Protein AF-K2D2Z3-F1 (afdb_monomer_lite)

Structure (mmCIF, N/CA/C/O backbone):
data_AF-K2D2Z3-F1
#
_entry.id   AF-K2D2Z3-F1
#
loop_
_atom_site.group_PDB
_atom_site.id
_atom_site.type_symbol
_atom_site.label_atom_id
_atom_site.label_alt_id
_atom_site.label_comp_id
_atom_site.label_asym_id
_atom_site.label_entity_id
_atom_site.label_seq_id
_atom_site.pdbx_PDB_ins_code
_atom_site.Cartn_x
_atom_site.Cartn_y
_atom_site.Cartn_z
_atom_site.occupancy
_atom_site.B_iso_or_equiv
_atom_site.auth_seq_id
_atom_site.auth_comp_id
_atom_site.auth_asym_id
_atom_site.auth_atom_id
_atom_site.pdbx_PDB_model_num
ATOM 1 N N . MET A 1 1 ? -0.418 -19.246 -12.720 1.00 47.31 1 MET A N 1
ATOM 2 C CA . MET A 1 1 ? -0.069 -18.396 -11.563 1.00 47.31 1 MET A CA 1
ATOM 3 C C . MET A 1 1 ? 0.699 -19.235 -10.563 1.00 47.31 1 MET A C 1
ATOM 5 O O . MET A 1 1 ? 0.199 -20.275 -10.153 1.00 47.31 1 MET A O 1
ATOM 9 N N . ASP A 1 2 ? 1.921 -18.830 -10.239 1.00 41.47 2 ASP A N 1
ATOM 10 C CA . ASP A 1 2 ? 2.795 -19.546 -9.307 1.00 41.47 2 ASP A CA 1
ATOM 11 C C . ASP A 1 2 ? 2.739 -18.866 -7.929 1.00 41.47 2 ASP A C 1
ATOM 13 O O . ASP A 1 2 ? 2.910 -17.655 -7.853 1.00 41.47 2 ASP A O 1
ATOM 17 N N . LYS A 1 3 ? 2.464 -19.631 -6.860 1.00 50.06 3 LYS A N 1
AT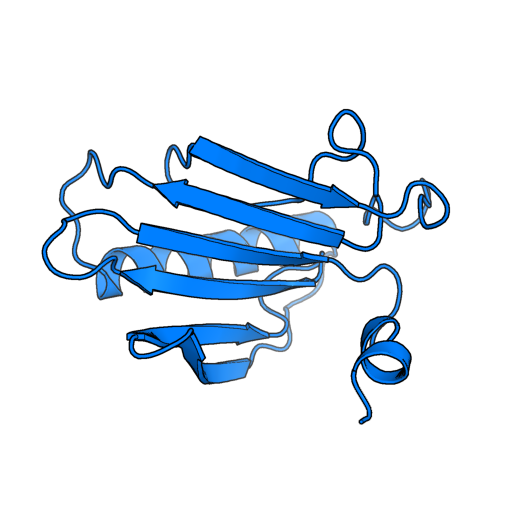OM 18 C CA . LYS A 1 3 ? 2.393 -19.136 -5.466 1.00 50.06 3 LYS A CA 1
ATOM 19 C C . LYS A 1 3 ? 3.747 -19.147 -4.739 1.00 50.06 3 LYS A C 1
ATOM 21 O O . LYS A 1 3 ? 3.855 -18.613 -3.640 1.00 50.06 3 LYS A O 1
ATOM 26 N N . THR A 1 4 ? 4.748 -19.825 -5.298 1.00 47.12 4 THR A N 1
ATOM 27 C CA . THR A 1 4 ? 6.098 -19.984 -4.717 1.00 47.12 4 THR A CA 1
ATOM 28 C C . THR A 1 4 ? 7.093 -19.005 -5.303 1.00 47.12 4 THR A C 1
ATOM 30 O O . THR A 1 4 ? 8.119 -18.703 -4.698 1.00 47.12 4 THR A O 1
ATOM 33 N N . CYS A 1 5 ? 6.781 -18.497 -6.485 1.00 48.56 5 CYS A N 1
ATOM 34 C CA . CYS A 1 5 ? 7.503 -17.391 -7.035 1.00 48.56 5 CYS A CA 1
ATOM 35 C C . CYS A 1 5 ? 6.843 -16.092 -6.686 1.00 48.56 5 CYS A C 1
ATOM 37 O O . CYS A 1 5 ? 5.621 -15.969 -6.706 1.00 48.56 5 CYS A O 1
ATOM 39 N N . CYS A 1 6 ? 7.736 -15.121 -6.588 1.00 58.31 6 CYS A N 1
ATOM 40 C CA . CYS A 1 6 ? 7.436 -13.746 -6.855 1.00 58.31 6 CYS A CA 1
ATOM 41 C C . CYS A 1 6 ? 6.978 -13.078 -5.544 1.00 58.31 6 CYS A C 1
ATOM 43 O O . CYS A 1 6 ? 5.887 -13.305 -5.029 1.00 58.31 6 CYS A O 1
ATOM 45 N N . ASN A 1 7 ? 7.870 -12.283 -4.946 1.00 61.62 7 ASN A N 1
ATOM 46 C CA . ASN A 1 7 ? 7.546 -11.425 -3.808 1.00 61.62 7 ASN A CA 1
ATOM 47 C C . ASN A 1 7 ? 7.049 -10.092 -4.363 1.00 61.62 7 ASN A C 1
ATOM 49 O O . ASN A 1 7 ? 7.846 -9.352 -4.932 1.00 61.62 7 ASN A O 1
ATOM 53 N N . THR A 1 8 ? 5.752 -9.793 -4.260 1.00 61.97 8 THR A N 1
ATOM 54 C CA . THR A 1 8 ? 5.281 -8.453 -4.627 1.00 61.97 8 THR A CA 1
ATOM 55 C C . THR A 1 8 ? 5.688 -7.509 -3.516 1.00 61.97 8 THR A C 1
ATOM 57 O O . THR A 1 8 ? 5.760 -7.902 -2.344 1.00 61.97 8 THR A O 1
ATOM 60 N N . ASN A 1 9 ? 5.930 -6.259 -3.877 1.00 70.31 9 ASN A N 1
ATOM 61 C CA . ASN A 1 9 ? 6.033 -5.216 -2.877 1.00 70.31 9 ASN A CA 1
ATOM 62 C C . ASN A 1 9 ? 4.651 -5.025 -2.231 1.00 70.31 9 ASN A C 1
ATOM 64 O O . ASN A 1 9 ? 3.608 -5.152 -2.884 1.00 70.31 9 ASN A O 1
ATOM 68 N N . GLY A 1 10 ? 4.661 -4.834 -0.918 1.00 69.31 10 GLY A N 1
ATOM 69 C CA . GLY A 1 10 ? 3.479 -4.624 -0.091 1.00 69.31 10 GLY A CA 1
ATOM 70 C C . GLY A 1 10 ? 3.523 -3.246 0.571 1.00 69.31 10 GLY A C 1
ATOM 71 O O . GLY A 1 10 ? 4.249 -2.371 0.095 1.00 69.31 10 GLY A O 1
ATOM 72 N N . PRO A 1 11 ? 2.771 -3.033 1.661 1.00 72.38 11 PRO A N 1
ATOM 73 C CA . PRO A 1 11 ? 2.899 -1.806 2.443 1.00 72.38 11 PRO A CA 1
ATOM 74 C C . PRO A 1 11 ? 4.335 -1.626 2.953 1.00 72.38 11 PRO A C 1
ATOM 76 O O . PRO A 1 11 ? 4.998 -2.599 3.312 1.00 72.38 11 PRO A O 1
ATOM 79 N N . VAL A 1 12 ? 4.804 -0.376 2.969 1.00 74.00 12 VAL A N 1
ATOM 80 C CA . VAL A 1 12 ? 6.183 -0.026 3.368 1.00 74.00 12 VAL A CA 1
ATOM 81 C C . VAL A 1 12 ? 6.281 0.192 4.878 1.00 74.00 12 VAL A C 1
ATOM 83 O O . VAL A 1 12 ? 7.315 -0.073 5.483 1.00 74.00 12 VAL A O 1
ATOM 86 N N . TYR A 1 13 ? 5.193 0.655 5.494 1.00 75.62 13 TYR A N 1
ATOM 87 C CA . TYR A 1 13 ? 5.091 0.839 6.937 1.00 75.62 13 TYR A CA 1
ATOM 88 C C . TYR A 1 13 ? 4.306 -0.303 7.601 1.00 75.62 13 TYR A C 1
ATOM 90 O O . TYR A 1 13 ? 3.344 -0.816 7.027 1.00 75.62 13 TYR A O 1
ATOM 98 N N . GLY A 1 14 ? 4.681 -0.645 8.835 1.00 68.38 14 GLY A N 1
ATOM 99 C CA . GLY A 1 14 ? 4.027 -1.681 9.640 1.00 68.38 14 GLY A CA 1
ATOM 100 C C . GLY A 1 14 ? 4.596 -3.088 9.432 1.00 68.38 14 GLY A C 1
ATOM 101 O O . GLY A 1 14 ? 5.503 -3.294 8.631 1.00 68.38 14 GLY A O 1
ATOM 102 N N . ASP A 1 15 ? 4.053 -4.053 10.179 1.00 78.75 15 ASP A N 1
ATOM 103 C CA . ASP A 1 15 ? 4.410 -5.479 10.102 1.00 78.75 15 ASP A CA 1
ATOM 104 C C . ASP A 1 15 ? 3.296 -6.246 9.380 1.00 78.75 15 ASP A C 1
ATOM 106 O O . ASP A 1 15 ? 2.583 -7.084 9.942 1.00 78.75 15 ASP A O 1
ATOM 110 N N . ALA A 1 16 ? 3.098 -5.916 8.104 1.00 84.06 16 ALA A N 1
ATOM 111 C CA . ALA A 1 16 ? 2.044 -6.535 7.321 1.00 84.06 16 ALA A CA 1
ATOM 112 C C . ALA A 1 16 ? 2.395 -7.983 6.958 1.00 84.06 16 ALA A C 1
ATOM 114 O O . ALA A 1 16 ? 3.378 -8.281 6.271 1.00 84.06 16 ALA A O 1
ATOM 115 N N . LYS A 1 17 ? 1.526 -8.909 7.357 1.00 85.75 17 LYS A N 1
ATOM 116 C CA . LYS A 1 17 ? 1.621 -10.312 6.982 1.00 85.75 17 LYS A CA 1
ATOM 117 C C . LYS A 1 17 ? 1.102 -10.504 5.563 1.00 85.75 17 LYS A C 1
ATOM 119 O O . LYS A 1 17 ? -0.064 -10.256 5.263 1.00 85.75 17 LYS A O 1
ATOM 124 N N . ARG A 1 18 ? 1.954 -11.040 4.695 1.00 86.88 18 ARG A N 1
ATOM 125 C CA . ARG A 1 18 ? 1.561 -11.498 3.359 1.00 86.88 18 ARG A CA 1
ATOM 126 C C . ARG A 1 18 ? 0.593 -12.680 3.455 1.00 86.88 18 ARG A C 1
ATOM 128 O O . ARG A 1 18 ? 0.921 -13.698 4.065 1.00 86.88 18 ARG A O 1
ATOM 135 N N . ILE A 1 19 ? -0.560 -12.560 2.805 1.00 87.38 19 ILE A N 1
ATOM 136 C CA . ILE A 1 19 ? -1.582 -13.612 2.729 1.00 87.38 19 ILE A CA 1
ATOM 137 C C . ILE A 1 19 ? -1.408 -14.432 1.456 1.00 87.38 19 ILE A C 1
ATOM 139 O O . ILE A 1 19 ? -1.288 -15.654 1.511 1.00 87.38 19 ILE A O 1
ATOM 143 N N . VAL A 1 20 ? -1.370 -13.762 0.305 1.00 84.50 20 VAL A N 1
ATOM 144 C CA . VAL A 1 20 ? -1.198 -14.411 -0.995 1.00 84.50 20 VAL A CA 1
ATOM 145 C C . VAL A 1 20 ? -0.553 -13.453 -1.982 1.00 84.50 20 VAL A C 1
ATOM 147 O O . VAL A 1 20 ? -0.753 -12.243 -1.901 1.00 84.50 20 VAL A O 1
ATOM 150 N N . VAL A 1 21 ? 0.224 -14.008 -2.907 1.00 82.81 21 VAL A N 1
ATOM 151 C CA . VAL A 1 21 ? 0.777 -13.289 -4.051 1.00 82.81 21 VAL A CA 1
ATOM 152 C C . VAL A 1 21 ? 0.558 -14.119 -5.304 1.00 82.81 21 VAL A C 1
ATOM 154 O O . VAL A 1 21 ? 0.733 -15.339 -5.297 1.00 82.81 21 VAL A O 1
ATOM 157 N N . PHE A 1 22 ? 0.160 -13.437 -6.370 1.00 80.50 22 PHE A N 1
ATOM 158 C CA . PHE A 1 22 ? 0.015 -13.985 -7.705 1.00 80.50 22 PHE A CA 1
ATOM 159 C C . PHE A 1 22 ? 0.914 -13.186 -8.644 1.00 80.50 22 PHE A C 1
ATOM 161 O O . PHE A 1 22 ? 0.635 -12.022 -8.915 1.00 80.50 22 PHE A O 1
ATOM 168 N N . GLY A 1 23 ? 1.988 -13.799 -9.138 1.00 80.25 23 GLY A N 1
ATOM 169 C CA . GLY A 1 23 ? 2.893 -13.178 -10.107 1.00 80.25 23 GLY A CA 1
ATOM 170 C C . GLY A 1 23 ? 2.975 -13.952 -11.421 1.00 80.25 23 GLY A C 1
ATOM 171 O O . GLY A 1 23 ? 2.852 -15.184 -11.435 1.00 80.25 23 GLY A O 1
ATOM 172 N N . ASP A 1 24 ? 3.211 -13.239 -12.526 1.00 79.38 24 ASP A N 1
ATOM 173 C CA . ASP A 1 24 ? 3.659 -13.847 -13.782 1.00 79.38 24 ASP A CA 1
ATOM 174 C C . ASP A 1 24 ? 5.191 -13.851 -13.853 1.00 79.38 24 ASP A C 1
ATOM 176 O O . ASP A 1 24 ? 5.825 -12.847 -14.176 1.00 79.38 24 ASP A O 1
ATOM 180 N N . LYS A 1 25 ? 5.787 -15.023 -13.619 1.00 72.19 25 LYS A N 1
ATOM 181 C CA . LYS A 1 25 ? 7.230 -15.284 -13.760 1.00 72.19 25 LYS A CA 1
ATOM 182 C C . LYS A 1 25 ? 7.840 -14.761 -15.059 1.00 72.19 25 LYS A C 1
ATOM 184 O O . LYS A 1 25 ? 9.005 -14.385 -15.069 1.00 72.19 25 LYS A O 1
ATOM 189 N N . ARG A 1 26 ? 7.083 -14.786 -16.159 1.00 75.31 26 ARG A N 1
ATOM 190 C CA . ARG A 1 26 ? 7.584 -14.430 -17.497 1.00 75.31 26 ARG A CA 1
ATOM 191 C C . ARG A 1 26 ? 7.792 -12.931 -17.670 1.00 75.31 26 ARG A C 1
ATOM 193 O O . ARG A 1 26 ? 8.480 -12.524 -18.592 1.00 75.31 26 ARG A O 1
ATOM 200 N N . SER A 1 27 ? 7.201 -12.133 -16.787 1.00 74.88 27 SER A N 1
ATOM 201 C CA . SER A 1 27 ? 7.370 -10.680 -16.764 1.00 74.88 27 SER A CA 1
ATOM 202 C C . SER A 1 27 ? 8.551 -10.220 -15.911 1.00 74.88 27 SER A C 1
ATOM 204 O O . SER A 1 27 ? 8.693 -9.028 -15.671 1.00 74.88 27 SER A O 1
ATOM 206 N N . TYR A 1 28 ? 9.390 -11.143 -15.431 1.00 70.81 28 TYR A N 1
ATOM 207 C CA . TYR A 1 28 ? 10.571 -10.775 -14.667 1.00 70.81 28 TYR A CA 1
ATOM 208 C C . TYR A 1 28 ? 11.574 -10.002 -15.523 1.00 70.81 28 TYR A C 1
ATOM 210 O O . TYR A 1 28 ? 12.042 -10.501 -16.546 1.00 70.81 28 TYR A O 1
ATOM 218 N N . ASP A 1 29 ? 11.937 -8.809 -15.060 1.00 68.56 29 ASP A N 1
ATOM 219 C CA . ASP A 1 29 ? 12.976 -7.981 -15.658 1.00 68.56 29 ASP A CA 1
ATOM 220 C C . ASP A 1 29 ? 13.903 -7.461 -14.555 1.00 68.56 29 ASP A C 1
ATOM 222 O O . ASP A 1 29 ? 13.528 -6.651 -13.708 1.00 68.56 29 ASP A O 1
ATOM 226 N N . ALA A 1 30 ? 15.143 -7.949 -14.564 1.00 62.94 30 ALA A N 1
ATOM 227 C CA . ALA A 1 30 ? 16.155 -7.566 -13.586 1.00 62.94 30 ALA A CA 1
ATOM 228 C C . ALA A 1 30 ? 16.602 -6.098 -13.719 1.00 62.94 30 ALA A C 1
ATOM 230 O O . ALA A 1 30 ? 17.216 -5.567 -12.796 1.00 62.94 30 ALA A O 1
ATOM 231 N N . ASN A 1 31 ? 16.318 -5.439 -14.848 1.00 62.03 31 ASN A N 1
ATOM 232 C CA . ASN A 1 31 ? 16.900 -4.137 -15.180 1.00 62.03 31 ASN A CA 1
ATOM 233 C C . ASN A 1 31 ? 16.018 -2.944 -14.794 1.00 62.03 31 ASN A C 1
ATOM 235 O O . ASN A 1 31 ? 16.497 -1.812 -14.803 1.00 62.03 31 ASN A O 1
ATOM 239 N N . ASN A 1 32 ? 14.742 -3.162 -14.470 1.00 61.94 32 ASN A N 1
ATOM 240 C CA . ASN A 1 32 ? 13.777 -2.078 -14.250 1.00 61.94 32 ASN A CA 1
ATOM 241 C C . ASN A 1 32 ? 13.376 -1.896 -12.769 1.00 61.94 32 ASN A C 1
ATOM 243 O O . ASN A 1 32 ? 12.500 -1.088 -12.459 1.00 61.94 32 ASN A O 1
ATOM 247 N N . GLY A 1 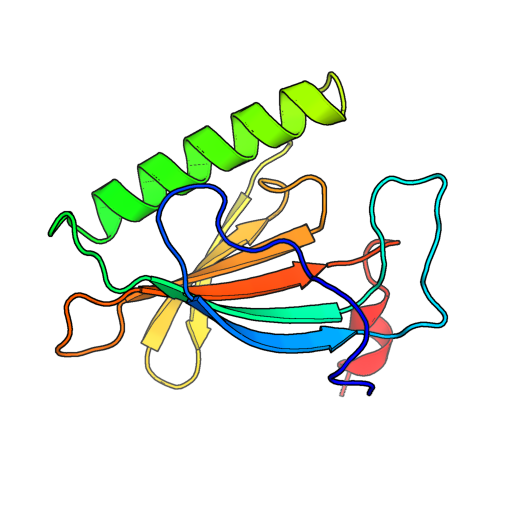33 ? 13.975 -2.672 -11.857 1.00 60.16 33 GLY A N 1
ATOM 248 C CA . GLY A 1 33 ? 13.632 -2.723 -10.431 1.00 60.16 33 GLY A CA 1
ATOM 249 C C . GLY A 1 33 ? 12.299 -3.424 -10.125 1.00 60.16 33 GLY A C 1
ATOM 250 O O . GLY A 1 33 ? 12.124 -3.971 -9.039 1.00 60.16 33 GLY A O 1
ATOM 251 N N . LYS A 1 34 ? 11.356 -3.470 -11.070 1.00 65.81 34 LYS A N 1
ATOM 252 C CA . LYS A 1 34 ? 10.048 -4.120 -10.945 1.00 65.81 34 LYS A CA 1
ATOM 253 C C . LYS A 1 34 ? 10.174 -5.596 -11.291 1.00 65.81 34 LYS A C 1
ATOM 255 O O . LYS A 1 34 ? 10.204 -5.998 -12.447 1.00 65.81 34 LYS A O 1
ATOM 260 N N . SER A 1 35 ? 10.207 -6.430 -10.262 1.00 64.19 35 SER A N 1
ATOM 261 C CA . SER A 1 35 ? 10.557 -7.834 -10.459 1.00 64.19 35 SER A CA 1
ATOM 262 C C . SER A 1 35 ? 9.517 -8.645 -11.245 1.00 64.19 35 SER A C 1
ATOM 264 O O . SER A 1 35 ? 9.888 -9.708 -11.711 1.00 64.19 35 SER A O 1
ATOM 266 N N . PHE A 1 36 ? 8.243 -8.241 -11.360 1.00 75.38 36 PHE A N 1
ATOM 267 C CA . PHE A 1 36 ? 7.218 -8.936 -12.166 1.00 75.38 36 PHE A CA 1
ATOM 268 C C . PHE A 1 36 ? 5.857 -8.208 -12.119 1.00 75.38 36 PHE A C 1
ATOM 270 O O . PHE A 1 36 ? 5.578 -7.450 -11.193 1.00 75.38 36 PHE A O 1
ATOM 277 N N . ASN A 1 37 ? 4.978 -8.513 -13.076 1.00 81.19 37 ASN A N 1
ATOM 278 C CA . ASN A 1 37 ? 3.550 -8.200 -13.065 1.00 81.19 37 ASN A CA 1
ATOM 279 C C . ASN A 1 37 ? 2.805 -9.112 -12.094 1.00 81.19 37 ASN A C 1
ATOM 281 O O . ASN A 1 37 ? 2.892 -10.343 -12.200 1.00 81.19 37 ASN A O 1
ATOM 285 N N . GLY A 1 38 ? 2.028 -8.539 -11.179 1.00 84.88 38 GLY A N 1
ATOM 286 C CA . GLY A 1 38 ? 1.294 -9.354 -10.222 1.00 84.88 38 GLY A CA 1
ATOM 287 C C . GLY A 1 38 ? 0.443 -8.592 -9.224 1.00 84.88 38 GLY A C 1
ATOM 288 O O . GLY A 1 38 ? 0.438 -7.365 -9.180 1.00 84.88 38 GLY A O 1
ATOM 289 N N . PHE A 1 39 ? -0.246 -9.370 -8.396 1.00 86.94 39 PHE A N 1
ATOM 290 C CA . PHE A 1 39 ? -1.091 -8.895 -7.313 1.00 86.94 39 PHE A CA 1
ATOM 291 C C . PHE A 1 39 ? -0.645 -9.490 -5.980 1.00 86.94 39 PHE A C 1
ATOM 293 O O . PHE A 1 39 ? -0.344 -10.685 -5.904 1.00 86.94 39 PHE A O 1
ATOM 300 N N . GLY A 1 40 ? -0.648 -8.683 -4.924 1.00 88.62 40 GLY A N 1
ATOM 301 C CA . GLY A 1 40 ? -0.364 -9.117 -3.560 1.00 88.62 40 GLY A CA 1
ATOM 302 C C . GLY A 1 40 ? -1.467 -8.711 -2.593 1.00 88.62 40 GLY A C 1
ATOM 303 O O . GLY A 1 40 ? -2.039 -7.634 -2.720 1.00 88.62 40 GLY A O 1
ATOM 304 N N . ILE A 1 41 ? -1.756 -9.571 -1.617 1.00 90.75 41 ILE A N 1
ATOM 305 C CA . ILE A 1 41 ? -2.676 -9.284 -0.511 1.00 90.75 41 ILE A CA 1
ATOM 306 C C . ILE A 1 41 ? -1.918 -9.405 0.804 1.00 90.75 41 ILE A C 1
ATOM 308 O O . ILE A 1 41 ? -1.297 -10.438 1.085 1.00 90.75 41 ILE A O 1
ATOM 312 N N . TYR A 1 42 ? -2.019 -8.368 1.626 1.00 92.38 42 TYR A N 1
ATOM 313 C CA . TYR A 1 42 ? -1.372 -8.267 2.928 1.00 92.38 42 TYR A CA 1
ATOM 314 C C . TYR A 1 42 ? -2.389 -7.850 3.981 1.00 92.38 42 TYR A C 1
ATOM 316 O O . TYR A 1 42 ? -3.349 -7.139 3.680 1.00 92.38 42 TYR A O 1
ATOM 324 N N . ILE A 1 43 ? -2.161 -8.290 5.214 1.00 93.69 43 ILE A N 1
ATOM 325 C CA . ILE A 1 43 ? -2.920 -7.863 6.385 1.00 93.69 43 ILE A CA 1
ATOM 326 C C . ILE A 1 43 ? -1.945 -7.292 7.401 1.00 93.69 43 ILE A C 1
ATOM 328 O O . ILE A 1 43 ? -1.029 -7.986 7.839 1.00 93.69 43 ILE A O 1
ATOM 332 N N . ASP A 1 44 ? -2.163 -6.044 7.784 1.00 93.38 44 ASP A N 1
ATOM 333 C CA . ASP A 1 44 ? -1.545 -5.443 8.955 1.00 93.38 44 ASP A CA 1
ATOM 334 C C . ASP A 1 44 ? -2.472 -5.654 10.157 1.00 93.38 44 ASP A C 1
ATOM 336 O O . ASP A 1 44 ? -3.658 -5.313 10.121 1.00 93.38 44 ASP A O 1
ATOM 340 N N . GLU A 1 45 ? -1.937 -6.257 11.216 1.00 91.75 45 GLU A N 1
ATOM 341 C CA . GLU A 1 45 ? -2.672 -6.519 12.457 1.00 91.75 45 GLU A CA 1
ATOM 342 C C . GLU A 1 45 ? -2.907 -5.241 13.283 1.00 91.75 45 GLU A C 1
ATOM 344 O O . GLU A 1 45 ? -3.623 -5.289 14.282 1.00 91.75 45 GLU A O 1
ATOM 349 N N . ASN A 1 46 ? -2.331 -4.104 12.870 1.00 90.75 46 ASN A N 1
ATOM 350 C CA . ASN A 1 46 ? -2.402 -2.813 13.551 1.00 90.75 46 ASN A CA 1
ATOM 351 C C . ASN A 1 46 ? -1.986 -2.912 15.026 1.00 90.75 46 ASN A C 1
ATOM 353 O O . ASN A 1 46 ? -2.665 -2.431 15.932 1.00 90.75 46 ASN A O 1
ATOM 357 N N . ALA A 1 47 ? -0.830 -3.533 15.281 1.00 83.44 47 ALA A N 1
ATOM 358 C CA . ALA A 1 47 ? -0.315 -3.737 16.638 1.00 83.44 47 ALA A CA 1
ATOM 359 C C . ALA A 1 47 ? -0.116 -2.425 17.426 1.00 83.44 47 ALA A C 1
ATOM 361 O O . ALA A 1 47 ? -0.074 -2.438 18.653 1.00 83.44 47 ALA A O 1
ATOM 362 N N . LYS A 1 48 ? 0.002 -1.292 16.721 1.00 84.38 48 LYS A N 1
ATOM 363 C CA . LYS A 1 48 ? 0.156 0.047 17.305 1.00 84.38 48 LYS A CA 1
ATOM 364 C C . LYS A 1 48 ? -1.176 0.718 17.661 1.00 84.38 48 LYS A C 1
ATOM 366 O O . LYS A 1 48 ? -1.150 1.753 18.316 1.00 84.38 48 LYS A O 1
ATOM 371 N N . GLY A 1 49 ? -2.312 0.148 17.251 1.00 88.31 49 GLY A N 1
ATOM 372 C CA . GLY A 1 49 ? -3.643 0.673 17.560 1.00 88.31 49 GLY A CA 1
ATOM 373 C C . GLY A 1 49 ? -3.923 2.056 16.966 1.00 88.31 49 GLY A C 1
ATOM 374 O O . GLY A 1 49 ? -4.665 2.827 17.568 1.00 88.31 49 GLY A O 1
ATOM 375 N N . ILE A 1 50 ? -3.321 2.380 15.819 1.00 92.94 50 ILE A N 1
ATOM 376 C CA . ILE A 1 50 ? -3.496 3.682 15.161 1.00 92.94 50 ILE A CA 1
ATOM 377 C C . ILE A 1 50 ? -4.789 3.719 14.344 1.00 92.94 50 ILE A C 1
ATOM 379 O O . ILE A 1 50 ? -5.335 2.669 13.981 1.00 92.94 50 ILE A O 1
ATOM 383 N N . SER A 1 51 ? -5.289 4.923 14.050 1.00 94.25 51 SER A N 1
ATOM 384 C CA . SER A 1 51 ? -6.464 5.073 13.185 1.00 94.25 51 SER A CA 1
ATOM 385 C C . SER A 1 51 ? -6.135 4.701 11.737 1.00 94.25 51 SER A C 1
ATOM 387 O O . SER A 1 51 ? -4.974 4.706 11.318 1.00 94.25 51 SER A O 1
ATOM 389 N N . PHE A 1 52 ? -7.164 4.390 10.944 1.00 93.56 52 PHE A N 1
ATOM 390 C CA . PHE A 1 52 ? -6.964 4.136 9.518 1.00 93.56 52 PHE A CA 1
ATOM 391 C C . PHE A 1 52 ? -6.426 5.376 8.790 1.00 93.56 52 PHE A C 1
ATOM 393 O O . PHE A 1 52 ? -5.578 5.236 7.915 1.00 93.56 52 PHE A O 1
ATOM 400 N N . GLU A 1 53 ? -6.846 6.587 9.170 1.00 94.56 53 GLU A N 1
ATOM 401 C CA . GLU A 1 53 ? -6.306 7.819 8.580 1.00 94.56 53 GLU A CA 1
ATOM 402 C C . GLU A 1 53 ? -4.820 8.002 8.901 1.00 94.56 53 GLU A C 1
ATOM 404 O O . GLU A 1 53 ? -4.034 8.295 8.003 1.00 94.56 53 GLU A O 1
ATOM 409 N N . GLU A 1 54 ? -4.411 7.765 10.150 1.00 94.88 54 GLU A N 1
ATOM 410 C CA . GLU A 1 54 ? -3.002 7.835 10.551 1.00 94.88 54 GLU A CA 1
ATOM 411 C C . GLU A 1 54 ? -2.158 6.783 9.818 1.00 94.88 54 GLU A C 1
ATOM 413 O O . GLU A 1 54 ? -1.067 7.078 9.315 1.00 94.88 54 GLU A O 1
ATOM 418 N N . TYR A 1 55 ? -2.686 5.562 9.689 1.00 94.19 55 TYR A N 1
ATOM 419 C CA . TYR A 1 55 ? -2.057 4.509 8.898 1.00 94.19 55 TYR A CA 1
ATOM 420 C C . TYR A 1 55 ? -1.890 4.931 7.435 1.00 94.19 55 TYR A C 1
ATOM 422 O O . TYR A 1 55 ? -0.797 4.805 6.881 1.00 94.19 55 TYR A O 1
ATOM 430 N N . MET A 1 56 ? -2.939 5.485 6.822 1.00 95.19 56 MET A N 1
ATOM 431 C CA . MET A 1 56 ? -2.920 5.952 5.435 1.00 95.19 56 MET A CA 1
ATOM 432 C C . MET A 1 56 ? -1.894 7.059 5.205 1.00 95.19 56 MET A C 1
ATOM 434 O O . MET A 1 56 ? -1.106 6.964 4.265 1.00 95.19 56 MET A O 1
ATOM 438 N N . GLU A 1 57 ? -1.864 8.086 6.053 1.00 95.56 57 GLU A N 1
ATOM 439 C CA . GLU A 1 57 ? -0.889 9.175 5.926 1.00 95.56 57 GLU A CA 1
ATOM 440 C C . GLU A 1 57 ? 0.548 8.666 6.083 1.00 95.56 57 GLU A C 1
ATOM 442 O O . GLU A 1 57 ? 1.431 9.036 5.304 1.00 95.56 57 GLU A O 1
ATOM 447 N N . THR A 1 58 ? 0.772 7.727 7.004 1.00 94.56 58 THR A N 1
ATOM 448 C CA . THR A 1 58 ? 2.089 7.105 7.173 1.00 94.56 58 THR A CA 1
ATOM 449 C C . THR A 1 58 ? 2.504 6.318 5.927 1.00 94.56 58 THR A C 1
ATOM 451 O O . THR A 1 58 ? 3.612 6.500 5.426 1.00 94.56 58 THR A O 1
ATOM 454 N N . GLN A 1 59 ? 1.610 5.496 5.365 1.00 94.38 59 GLN A N 1
ATOM 455 C CA . GLN A 1 59 ? 1.884 4.751 4.129 1.00 94.38 59 GLN A CA 1
ATOM 456 C C . GLN A 1 59 ? 2.203 5.685 2.962 1.00 94.38 59 GLN A C 1
ATOM 458 O O . GLN A 1 59 ? 3.172 5.459 2.240 1.00 94.38 59 GLN A O 1
ATOM 463 N N . LYS A 1 60 ? 1.425 6.757 2.785 1.00 95.38 60 LYS A N 1
ATOM 464 C CA . LYS A 1 60 ? 1.642 7.749 1.725 1.00 95.38 60 LYS A CA 1
ATOM 465 C C . LYS A 1 60 ? 3.025 8.384 1.814 1.00 95.38 60 LYS A C 1
ATOM 467 O O . LYS A 1 60 ? 3.693 8.520 0.787 1.00 95.38 60 LYS A O 1
ATOM 472 N N . LEU A 1 61 ? 3.444 8.779 3.016 1.00 94.69 61 LEU A N 1
ATOM 473 C CA . LEU A 1 61 ? 4.766 9.358 3.252 1.00 94.69 61 LEU A CA 1
ATOM 474 C C . LEU A 1 61 ? 5.866 8.340 2.951 1.00 94.69 61 LEU A C 1
ATOM 476 O O . LEU A 1 61 ? 6.741 8.625 2.134 1.00 94.69 61 LEU A O 1
ATOM 480 N N . SER A 1 62 ? 5.772 7.133 3.515 1.00 93.12 62 SER A N 1
ATOM 481 C CA . SER A 1 62 ? 6.768 6.079 3.304 1.00 93.12 62 SER A CA 1
ATOM 482 C C . SER A 1 62 ? 6.895 5.672 1.833 1.00 93.12 62 SER A C 1
ATOM 484 O O . SER A 1 62 ? 8.006 5.504 1.341 1.00 93.12 62 SER A O 1
ATOM 486 N N . LEU A 1 63 ? 5.783 5.573 1.098 1.00 92.94 63 LEU A N 1
ATOM 487 C CA . LEU A 1 63 ? 5.793 5.272 -0.337 1.00 92.94 63 LEU A CA 1
ATOM 488 C C . LEU A 1 63 ? 6.455 6.385 -1.155 1.00 92.94 63 LEU A C 1
ATOM 490 O O . LEU A 1 63 ? 7.264 6.101 -2.035 1.00 92.94 63 LEU A O 1
ATOM 494 N N . LYS A 1 64 ? 6.157 7.655 -0.851 1.00 93.31 64 LYS A N 1
ATOM 495 C CA . LYS A 1 64 ? 6.777 8.808 -1.526 1.00 93.31 64 LYS A CA 1
ATOM 496 C C . LYS A 1 64 ? 8.281 8.881 -1.266 1.00 93.31 64 LYS A C 1
ATOM 498 O O . LYS A 1 64 ? 9.044 9.214 -2.176 1.00 93.31 64 LYS A O 1
ATOM 503 N N . GLU A 1 65 ? 8.705 8.592 -0.039 1.00 92.44 65 GLU A N 1
ATOM 504 C CA . GLU A 1 65 ? 10.118 8.532 0.333 1.00 92.44 65 GLU A CA 1
ATOM 505 C C . GLU A 1 65 ? 10.837 7.395 -0.394 1.00 92.44 65 GLU A C 1
ATOM 507 O O . GLU A 1 65 ? 11.845 7.654 -1.053 1.00 92.44 65 GLU A O 1
ATOM 512 N N . ASP A 1 66 ? 10.280 6.182 -0.366 1.00 89.88 66 ASP A N 1
ATOM 513 C CA . ASP A 1 66 ? 10.817 5.022 -1.086 1.00 89.88 66 ASP A CA 1
ATOM 514 C C . ASP A 1 66 ? 10.924 5.300 -2.593 1.00 89.88 66 ASP A C 1
ATOM 516 O O . ASP A 1 66 ? 11.983 5.130 -3.199 1.00 89.88 66 ASP A O 1
ATOM 520 N N . TYR A 1 67 ? 9.869 5.860 -3.196 1.00 90.38 67 TYR A N 1
ATOM 521 C CA . TYR A 1 67 ? 9.870 6.279 -4.599 1.00 90.38 67 TYR A CA 1
ATOM 522 C C . TYR A 1 67 ? 11.041 7.216 -4.906 1.00 90.38 67 TYR A C 1
ATOM 524 O O . TYR A 1 67 ? 11.753 7.031 -5.899 1.00 90.38 67 TYR A O 1
ATOM 532 N N . LYS A 1 68 ? 11.252 8.236 -4.068 1.00 90.25 68 LYS A N 1
ATOM 533 C CA . LYS A 1 68 ? 12.324 9.217 -4.259 1.00 90.25 68 LYS A CA 1
ATOM 534 C C . LYS A 1 68 ? 13.705 8.582 -4.111 1.00 90.25 68 LYS A C 1
ATOM 536 O O . LYS A 1 68 ? 14.591 8.916 -4.894 1.00 90.25 68 LYS A O 1
ATOM 541 N N . VAL A 1 69 ? 13.887 7.692 -3.137 1.00 89.00 69 VAL A N 1
ATOM 542 C CA . VAL A 1 69 ? 15.152 6.977 -2.908 1.00 89.00 69 VAL A CA 1
ATOM 543 C C . VAL A 1 69 ? 15.502 6.096 -4.107 1.00 89.00 69 VAL A C 1
ATOM 545 O O . VAL A 1 69 ? 16.639 6.128 -4.569 1.00 89.00 69 VAL A O 1
ATOM 548 N N . ILE A 1 70 ? 14.526 5.365 -4.648 1.00 85.00 70 ILE A N 1
ATOM 549 C CA . ILE A 1 70 ? 14.750 4.412 -5.741 1.00 85.00 70 ILE A CA 1
ATOM 550 C C . ILE A 1 70 ? 14.885 5.102 -7.102 1.00 85.00 70 ILE A C 1
ATOM 552 O O . ILE A 1 70 ? 15.751 4.747 -7.898 1.00 85.00 70 ILE A O 1
ATOM 556 N N . THR A 1 71 ? 14.040 6.091 -7.397 1.00 85.50 71 THR A N 1
ATOM 557 C CA . THR A 1 71 ? 13.966 6.688 -8.745 1.00 85.50 71 THR A CA 1
ATOM 558 C C . THR A 1 71 ? 14.715 8.013 -8.884 1.00 85.50 71 THR A C 1
ATOM 560 O O . THR A 1 71 ? 14.901 8.499 -10.001 1.00 85.50 71 THR A O 1
ATOM 563 N N . GLY A 1 72 ? 15.076 8.654 -7.766 1.00 89.00 72 GLY A N 1
ATOM 564 C CA . GLY A 1 72 ? 15.616 10.017 -7.734 1.00 89.00 72 GLY A CA 1
ATOM 565 C C . GLY A 1 72 ? 14.608 11.112 -8.112 1.00 89.00 72 GLY A C 1
ATOM 566 O O . GLY A 1 72 ? 14.977 12.285 -8.186 1.00 89.00 72 GLY A O 1
ATOM 567 N N . LYS A 1 73 ? 13.338 10.765 -8.363 1.00 87.75 73 LYS A N 1
ATOM 568 C CA . LYS A 1 73 ? 12.290 11.681 -8.836 1.00 87.75 73 LYS A CA 1
ATOM 569 C C . LYS A 1 73 ? 11.197 11.865 -7.787 1.00 87.75 73 LYS A C 1
ATOM 571 O O . LYS A 1 73 ? 11.016 11.038 -6.898 1.00 87.75 73 LYS A O 1
ATOM 576 N N . LYS A 1 74 ? 10.446 12.962 -7.904 1.00 88.12 74 LYS A N 1
ATOM 577 C CA . LYS A 1 74 ? 9.192 13.122 -7.159 1.00 88.12 74 LYS A CA 1
ATOM 578 C C . LYS A 1 74 ? 8.088 12.322 -7.867 1.00 88.12 74 LYS A C 1
ATOM 580 O O . LYS A 1 74 ? 8.002 12.435 -9.091 1.00 88.12 74 LYS A O 1
ATOM 585 N N . PRO A 1 75 ? 7.277 11.541 -7.137 1.00 89.19 75 PRO A N 1
ATOM 586 C CA . PRO A 1 75 ? 6.144 10.841 -7.726 1.00 89.19 75 PRO A CA 1
ATOM 587 C C . PRO A 1 75 ? 5.047 11.822 -8.150 1.00 89.19 75 PRO A C 1
ATOM 589 O O . PRO A 1 75 ? 4.826 12.833 -7.478 1.00 89.19 75 PRO A O 1
ATOM 592 N N . ASP A 1 76 ? 4.354 11.497 -9.238 1.00 91.50 76 ASP A N 1
ATOM 593 C CA . ASP A 1 76 ? 3.085 12.125 -9.607 1.00 91.50 76 ASP A CA 1
ATOM 594 C C . ASP A 1 76 ? 1.954 11.277 -9.023 1.00 91.50 76 ASP A C 1
ATOM 596 O O . ASP A 1 76 ? 1.769 10.122 -9.408 1.00 91.50 76 ASP A O 1
ATOM 600 N N . THR A 1 77 ? 1.278 11.806 -8.005 1.00 93.75 77 THR A N 1
ATOM 601 C CA . THR A 1 77 ? 0.419 11.010 -7.126 1.00 93.75 77 THR A CA 1
ATOM 602 C C . THR A 1 77 ? -1.044 11.379 -7.262 1.00 93.75 77 THR A C 1
ATOM 604 O O . THR A 1 77 ? -1.393 12.556 -7.190 1.00 93.75 77 THR A O 1
ATOM 607 N N . SER A 1 78 ? -1.904 10.367 -7.336 1.00 94.50 78 SER A N 1
ATOM 608 C CA . SER A 1 78 ? -3.358 10.522 -7.339 1.00 94.50 78 SER A CA 1
ATOM 609 C C . SER A 1 78 ? -4.004 9.568 -6.337 1.00 94.50 78 SER A C 1
ATOM 611 O O . SER A 1 78 ? -3.513 8.461 -6.104 1.00 94.50 78 SER A O 1
ATOM 613 N N . GLU A 1 79 ? -5.107 10.010 -5.739 1.00 95.31 79 GLU A N 1
ATOM 614 C CA . GLU A 1 79 ? -5.906 9.234 -4.794 1.00 95.31 79 GLU A CA 1
ATOM 615 C C . GLU A 1 79 ? -7.342 9.129 -5.292 1.00 95.31 79 GLU A C 1
ATOM 617 O O . GLU A 1 79 ? -7.912 10.104 -5.783 1.00 95.31 79 GLU A O 1
ATOM 622 N N . ALA A 1 80 ? -7.937 7.952 -5.131 1.00 94.56 80 ALA A N 1
ATOM 623 C CA . ALA A 1 80 ? -9.338 7.724 -5.448 1.00 94.56 80 ALA A CA 1
ATOM 624 C C . ALA A 1 80 ? -9.994 6.828 -4.398 1.00 94.56 80 ALA A C 1
ATOM 626 O O . ALA A 1 80 ? -9.375 5.903 -3.870 1.00 94.56 80 ALA A O 1
ATOM 627 N N . LYS A 1 81 ? -11.273 7.079 -4.126 1.00 95.06 81 LYS A N 1
ATOM 628 C CA . LYS A 1 81 ? -12.118 6.146 -3.382 1.00 95.06 81 LYS A CA 1
ATOM 629 C C . LYS A 1 81 ? -12.614 5.066 -4.333 1.00 95.06 81 LYS A C 1
ATOM 631 O O . LYS A 1 81 ? -13.089 5.371 -5.424 1.00 95.06 81 LYS A O 1
ATOM 636 N N . VAL A 1 82 ? -12.473 3.811 -3.928 1.00 94.06 82 VAL A N 1
ATOM 637 C CA . VAL A 1 82 ? -12.898 2.637 -4.701 1.00 94.06 82 VAL A CA 1
ATOM 638 C C . VAL A 1 82 ? -13.619 1.660 -3.786 1.00 94.06 82 VAL A C 1
ATOM 640 O O . VAL A 1 82 ? -13.390 1.665 -2.582 1.00 94.06 82 VAL A O 1
ATOM 643 N N . ASN A 1 83 ? -14.466 0.800 -4.343 1.00 90.81 83 ASN A N 1
ATOM 644 C CA . ASN A 1 83 ? -15.138 -0.240 -3.568 1.00 90.81 83 ASN A CA 1
ATOM 645 C C . ASN A 1 83 ? -14.458 -1.591 -3.787 1.00 90.81 83 ASN A C 1
ATOM 647 O O . ASN A 1 83 ? -14.283 -2.029 -4.923 1.00 90.81 83 ASN A O 1
ATOM 651 N N . VAL A 1 84 ? -14.111 -2.268 -2.693 1.00 87.50 84 VAL A N 1
ATOM 652 C CA . VAL A 1 84 ? -13.672 -3.668 -2.695 1.00 87.50 84 VAL A CA 1
ATOM 653 C C . VAL A 1 84 ? -14.807 -4.493 -2.100 1.00 87.50 84 VAL A C 1
ATOM 655 O O . VAL A 1 84 ? -14.995 -4.550 -0.884 1.00 87.50 84 VAL A O 1
ATOM 658 N N . GLY A 1 85 ? -15.630 -5.079 -2.972 1.00 87.56 85 GLY A N 1
ATOM 659 C CA . GLY A 1 85 ? -16.918 -5.637 -2.566 1.00 87.56 85 GLY A CA 1
ATOM 660 C C . GLY A 1 85 ? -17.829 -4.535 -2.017 1.00 87.56 85 GLY A C 1
ATOM 661 O O . GLY A 1 85 ? -18.147 -3.587 -2.727 1.00 87.56 85 GLY A O 1
ATOM 662 N N . SER A 1 86 ? -18.227 -4.648 -0.750 1.00 88.50 86 SER A N 1
ATOM 663 C CA . SER A 1 86 ? -19.064 -3.660 -0.052 1.00 88.50 86 SER A CA 1
ATOM 664 C C . SER A 1 86 ? -18.277 -2.707 0.858 1.00 88.50 86 SER A C 1
ATOM 666 O O . SER A 1 86 ? -18.880 -2.029 1.687 1.00 88.50 86 SER A O 1
ATOM 668 N N . ILE A 1 87 ? -16.943 -2.710 0.782 1.00 93.25 87 ILE A N 1
ATOM 669 C CA . ILE A 1 87 ? -16.075 -1.921 1.662 1.00 93.25 87 ILE A CA 1
ATOM 670 C C . ILE A 1 87 ? -15.463 -0.776 0.857 1.00 93.25 87 ILE A C 1
ATOM 672 O O . ILE A 1 87 ? -14.838 -1.016 -0.179 1.00 93.25 87 ILE A O 1
ATOM 676 N N . GLU A 1 88 ? -15.617 0.455 1.347 1.00 94.25 88 GLU A N 1
ATOM 677 C CA . GLU A 1 88 ? -14.908 1.607 0.792 1.00 94.25 88 GLU A CA 1
ATOM 678 C C . GLU A 1 88 ? -13.409 1.484 1.096 1.00 94.25 88 GLU A C 1
ATOM 680 O O . GLU A 1 88 ? -12.988 1.272 2.235 1.00 94.25 88 GLU A O 1
ATOM 685 N N . ALA A 1 89 ? -12.600 1.634 0.060 1.00 96.12 89 ALA A N 1
ATOM 686 C CA . ALA A 1 89 ? -11.155 1.557 0.094 1.00 96.12 89 ALA A CA 1
ATOM 687 C C . ALA A 1 89 ? -10.539 2.806 -0.548 1.00 96.12 89 ALA A C 1
ATOM 689 O O . ALA A 1 89 ? -11.193 3.559 -1.275 1.00 96.12 89 ALA A O 1
ATOM 690 N N . THR A 1 90 ? -9.253 3.023 -0.290 1.00 96.75 90 THR A N 1
ATOM 691 C CA . THR A 1 90 ? -8.482 4.119 -0.885 1.00 96.75 90 THR A CA 1
ATOM 692 C C . THR A 1 90 ? -7.441 3.548 -1.835 1.00 96.75 90 THR A C 1
ATOM 694 O O . THR A 1 90 ? -6.563 2.796 -1.416 1.00 96.75 90 THR A O 1
ATOM 697 N N . LEU A 1 91 ? -7.546 3.906 -3.112 1.00 95.69 91 LEU A N 1
ATOM 698 C CA . LEU A 1 91 ? -6.577 3.599 -4.156 1.00 95.69 91 LEU A CA 1
ATOM 699 C C . LEU A 1 91 ? -5.546 4.724 -4.244 1.00 95.69 91 LEU A C 1
ATOM 701 O O . LEU A 1 91 ? -5.898 5.886 -4.446 1.00 95.69 91 LEU A O 1
ATOM 705 N N . LEU A 1 92 ? -4.276 4.355 -4.138 1.00 95.25 92 LEU A N 1
ATOM 706 C CA . LEU A 1 92 ? -3.117 5.210 -4.329 1.00 95.25 92 LEU A CA 1
ATOM 707 C C . LEU A 1 92 ? -2.453 4.859 -5.665 1.00 95.25 92 LEU A C 1
ATOM 709 O O . LEU A 1 92 ? -1.918 3.759 -5.823 1.00 95.25 92 LEU A O 1
ATOM 713 N N . LYS A 1 93 ? -2.468 5.806 -6.609 1.00 92.38 93 LYS A N 1
ATOM 714 C CA . LYS A 1 93 ? -1.791 5.696 -7.910 1.00 92.38 93 LYS A CA 1
ATOM 715 C C . LYS A 1 93 ? -0.544 6.561 -7.946 1.00 92.38 93 LYS A C 1
ATOM 717 O O . LYS A 1 93 ? -0.557 7.693 -7.460 1.00 92.38 93 LYS A O 1
ATOM 722 N N . GLY A 1 94 ? 0.537 6.022 -8.505 1.00 89.25 94 GLY A N 1
ATOM 723 C CA . GLY A 1 94 ? 1.817 6.729 -8.649 1.00 89.25 94 GLY A CA 1
ATOM 724 C C . GLY A 1 94 ? 2.564 6.999 -7.337 1.00 89.25 94 GLY A C 1
ATOM 725 O O . GLY A 1 94 ? 3.668 7.530 -7.362 1.00 89.25 94 GLY A O 1
ATOM 726 N N . TYR A 1 95 ? 2.005 6.599 -6.189 1.00 92.31 95 TYR A N 1
ATOM 727 C CA . TYR A 1 95 ? 2.673 6.660 -4.888 1.00 92.31 95 TYR A CA 1
ATOM 728 C C . TYR A 1 95 ? 3.846 5.684 -4.801 1.00 92.31 95 TYR A C 1
ATOM 730 O O . TYR A 1 95 ? 4.911 6.050 -4.312 1.00 92.31 95 TYR A O 1
ATOM 738 N N . ALA A 1 96 ? 3.654 4.452 -5.276 1.00 89.62 96 ALA A N 1
ATOM 739 C CA . ALA A 1 96 ? 4.677 3.423 -5.272 1.00 89.62 96 ALA A CA 1
ATOM 740 C C . ALA A 1 96 ? 5.340 3.336 -6.650 1.00 89.62 96 ALA A C 1
ATOM 742 O O . ALA A 1 96 ? 4.664 3.239 -7.673 1.00 89.62 96 ALA A O 1
ATOM 743 N N . TRP A 1 97 ? 6.674 3.316 -6.699 1.00 86.25 97 TRP A N 1
ATOM 744 C CA . TRP A 1 97 ? 7.402 3.232 -7.974 1.00 86.25 97 TRP A CA 1
ATOM 745 C C . TRP A 1 97 ? 7.135 1.914 -8.707 1.00 86.25 97 TRP A C 1
ATOM 747 O O . TRP A 1 97 ? 7.282 1.836 -9.926 1.00 86.25 97 TRP A O 1
ATOM 757 N N . TRP A 1 98 ? 6.718 0.888 -7.965 1.00 84.12 98 TRP A N 1
ATOM 758 C CA . TRP A 1 98 ? 6.447 -0.459 -8.445 1.00 84.12 98 TRP A CA 1
ATOM 759 C C . TRP A 1 98 ? 4.993 -0.704 -8.879 1.00 84.12 98 TRP A C 1
ATOM 761 O O . TRP A 1 98 ? 4.749 -1.739 -9.507 1.00 84.12 98 TRP A O 1
ATOM 771 N N . GLY A 1 99 ? 4.045 0.203 -8.600 1.00 87.81 99 GLY A N 1
ATOM 772 C CA . GLY A 1 99 ? 2.655 0.064 -9.051 1.00 87.81 99 GLY A CA 1
ATOM 773 C C . GLY A 1 99 ? 1.594 0.745 -8.178 1.00 87.81 99 GLY A C 1
ATOM 774 O O . GLY A 1 99 ? 1.885 1.663 -7.414 1.00 87.81 99 GLY A O 1
ATOM 775 N N . ASP A 1 100 ? 0.355 0.280 -8.323 1.00 91.50 100 ASP A N 1
ATOM 776 C CA . ASP A 1 100 ? -0.827 0.814 -7.644 1.00 91.50 100 ASP A CA 1
ATOM 777 C C . ASP A 1 100 ? -1.113 0.043 -6.350 1.00 91.50 100 ASP A C 1
ATOM 779 O O . ASP A 1 100 ? -0.860 -1.164 -6.251 1.00 91.50 100 ASP A O 1
ATOM 783 N N . VAL A 1 101 ? -1.675 0.730 -5.351 1.00 92.88 101 VAL A N 1
ATOM 784 C CA . VAL A 1 101 ? -1.958 0.129 -4.039 1.00 92.88 101 VAL A CA 1
ATOM 785 C C . VAL A 1 101 ? -3.331 0.539 -3.535 1.00 92.88 101 VAL A C 1
ATOM 787 O O . VAL A 1 101 ? -3.663 1.719 -3.520 1.00 92.88 101 VAL A O 1
ATOM 790 N N . VAL A 1 102 ? -4.122 -0.428 -3.084 1.00 95.44 102 VAL A N 1
ATOM 791 C CA . VAL A 1 102 ? -5.412 -0.203 -2.429 1.00 95.44 102 VAL A CA 1
ATOM 792 C C . VAL A 1 102 ? -5.293 -0.546 -0.954 1.00 95.44 102 VAL A C 1
ATOM 794 O O . VAL A 1 102 ? -4.792 -1.608 -0.591 1.00 95.44 102 VAL A O 1
ATOM 797 N N . TYR A 1 103 ? -5.808 0.339 -0.114 1.00 96.12 103 TYR A N 1
ATOM 798 C CA . TYR A 1 103 ? -5.840 0.190 1.332 1.00 96.12 103 TYR A CA 1
ATOM 799 C C . TYR A 1 103 ? -7.277 0.237 1.836 1.00 96.12 103 TYR A C 1
ATOM 801 O O . TYR A 1 103 ? -8.060 1.090 1.411 1.00 96.12 103 TYR A O 1
ATOM 809 N N . LEU A 1 104 ? -7.617 -0.641 2.774 1.00 95.94 104 LEU A N 1
ATOM 810 C CA . LEU A 1 104 ? -8.914 -0.627 3.449 1.00 95.94 104 LEU A CA 1
ATOM 811 C C . LEU A 1 104 ? -8.799 -1.099 4.895 1.00 95.94 104 LEU A C 1
ATOM 813 O O . LEU A 1 104 ? -7.953 -1.931 5.227 1.00 95.94 104 LEU A O 1
ATOM 817 N N . GLN A 1 105 ? -9.693 -0.605 5.745 1.00 95.88 105 GLN A N 1
ATOM 818 C CA . GLN A 1 105 ? -9.895 -1.155 7.079 1.00 95.88 105 GLN A CA 1
ATOM 819 C C . GLN A 1 105 ? -10.868 -2.332 7.004 1.00 95.88 105 GLN A C 1
ATOM 821 O O . GLN A 1 105 ? -11.945 -2.223 6.419 1.00 95.88 105 GLN A O 1
ATOM 826 N N . ILE A 1 106 ? -10.500 -3.463 7.608 1.00 93.81 106 ILE A N 1
ATOM 827 C CA . ILE A 1 106 ? -11.386 -4.626 7.670 1.00 93.81 106 ILE A CA 1
ATOM 828 C C . ILE A 1 106 ? -12.515 -4.312 8.673 1.00 93.81 106 ILE A C 1
ATOM 830 O O . ILE A 1 106 ? -12.215 -4.051 9.846 1.00 93.81 106 ILE A O 1
ATOM 834 N N . PRO A 1 107 ? -13.798 -4.351 8.257 1.00 92.56 107 PRO A N 1
ATOM 835 C CA . PRO A 1 107 ? -14.925 -3.968 9.103 1.00 92.56 107 PRO A CA 1
ATOM 836 C C . PRO A 1 107 ? -14.953 -4.718 10.431 1.00 92.56 107 PRO A C 1
ATOM 838 O O . PRO A 1 107 ? -14.684 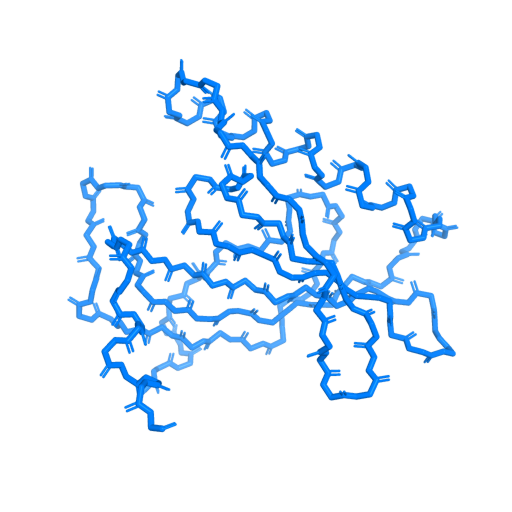-5.917 10.480 1.00 92.56 107 PRO A O 1
ATOM 841 N N . ASN A 1 108 ? -15.329 -4.015 11.501 1.00 90.94 108 ASN A N 1
ATOM 842 C CA . ASN A 1 108 ? -15.402 -4.554 12.865 1.00 90.94 108 ASN A CA 1
ATOM 843 C C . ASN A 1 108 ? -14.068 -5.111 13.395 1.00 90.94 108 ASN A C 1
ATOM 845 O O . ASN A 1 108 ? -14.054 -5.920 14.321 1.00 90.94 108 ASN A O 1
ATOM 849 N N . THR A 1 109 ? -12.940 -4.681 12.826 1.00 91.94 109 THR A N 1
ATOM 850 C CA . THR A 1 109 ? -11.606 -5.027 13.317 1.00 91.94 109 THR A CA 1
ATOM 851 C C . THR A 1 109 ? -10.698 -3.798 13.335 1.00 91.94 109 THR A C 1
ATOM 853 O O . THR A 1 109 ? -10.971 -2.784 12.689 1.00 91.94 109 THR A O 1
ATOM 856 N N . ALA A 1 110 ? -9.580 -3.909 14.050 1.00 90.69 110 ALA A N 1
ATOM 857 C CA . ALA A 1 110 ? -8.499 -2.929 13.986 1.00 90.69 110 ALA A CA 1
ATOM 858 C C . ALA A 1 110 ? -7.563 -3.147 12.781 1.00 90.69 110 ALA A C 1
ATOM 860 O O . ALA A 1 110 ? -6.650 -2.353 12.588 1.00 90.69 110 ALA A O 1
ATOM 861 N N . LYS A 1 111 ? -7.763 -4.214 11.996 1.00 94.12 111 LYS A N 1
ATOM 862 C CA . LYS A 1 111 ? -6.824 -4.660 10.963 1.00 94.12 111 LYS A CA 1
ATOM 863 C C . LYS A 1 111 ? -6.973 -3.866 9.675 1.00 94.12 111 LYS A C 1
ATOM 865 O O . LYS A 1 111 ? -8.079 -3.469 9.292 1.00 94.12 111 LYS A O 1
ATOM 870 N N . PHE A 1 112 ? -5.871 -3.753 8.947 1.00 94.88 112 PHE A N 1
ATOM 871 C CA . PHE A 1 112 ? -5.836 -3.131 7.629 1.00 94.88 112 PHE A CA 1
ATOM 872 C C . PHE A 1 112 ? -5.485 -4.167 6.570 1.00 94.88 112 PHE A C 1
ATOM 874 O O . PHE A 1 112 ? -4.606 -5.002 6.768 1.00 94.88 112 PHE A O 1
ATOM 881 N N . MET A 1 113 ? -6.181 -4.122 5.440 1.00 94.38 113 MET A N 1
ATOM 882 C CA . MET A 1 113 ? -5.865 -4.928 4.270 1.00 94.38 113 MET A CA 1
ATOM 883 C C . MET A 1 113 ? -5.233 -4.044 3.206 1.00 94.38 113 MET A C 1
ATOM 885 O O . MET A 1 113 ? -5.683 -2.924 2.956 1.00 94.38 113 MET A O 1
ATOM 889 N N . VAL A 1 114 ? -4.203 -4.588 2.569 1.00 94.44 114 VAL A N 1
ATOM 890 C CA . VAL A 1 114 ? -3.479 -3.934 1.486 1.00 94.44 114 VAL A CA 1
ATOM 891 C C . VAL A 1 114 ? -3.500 -4.843 0.272 1.00 94.44 114 VAL A C 1
ATOM 893 O O . VAL A 1 114 ? -3.099 -6.006 0.357 1.00 94.44 114 VAL A O 1
ATOM 896 N N . LEU A 1 115 ? -3.968 -4.309 -0.850 1.00 92.62 115 LEU A N 1
ATOM 897 C CA . LEU A 1 115 ? -3.925 -4.957 -2.153 1.00 92.62 115 LEU A CA 1
ATOM 898 C C . LEU A 1 115 ? -2.907 -4.205 -3.004 1.00 92.62 115 LEU A C 1
ATOM 900 O O . LEU A 1 115 ? -3.094 -3.024 -3.286 1.00 92.62 115 LEU A O 1
ATOM 904 N N . SER A 1 116 ? -1.830 -4.865 -3.404 1.00 90.56 116 SER A N 1
ATOM 905 C CA . SER A 1 116 ? -0.845 -4.287 -4.313 1.00 90.56 116 SER A CA 1
ATOM 906 C C . SER A 1 116 ? -1.027 -4.838 -5.718 1.00 90.56 116 SER A C 1
ATOM 908 O O . SER A 1 116 ? -1.275 -6.030 -5.896 1.00 90.56 116 SER A O 1
ATOM 910 N N . LYS A 1 117 ? -0.894 -3.969 -6.718 1.00 88.50 117 LYS A N 1
ATOM 911 C CA . LYS A 1 117 ? -0.837 -4.307 -8.140 1.00 88.50 117 LYS A CA 1
ATOM 912 C C . LYS A 1 117 ? 0.496 -3.800 -8.673 1.00 88.50 117 LYS A C 1
ATOM 914 O O . LYS A 1 117 ? 0.711 -2.594 -8.735 1.00 88.50 117 LYS A O 1
ATOM 919 N N . SER A 1 118 ? 1.393 -4.704 -9.053 1.00 85.25 118 SER A N 1
ATOM 920 C CA . SER A 1 118 ? 2.662 -4.345 -9.686 1.00 85.25 118 SER A CA 1
ATOM 921 C C . SER A 1 118 ? 2.578 -4.527 -11.194 1.00 85.25 118 SER A C 1
ATOM 923 O O . SER A 1 118 ? 2.093 -5.554 -11.668 1.00 85.25 118 SER A O 1
ATOM 925 N N . GLU A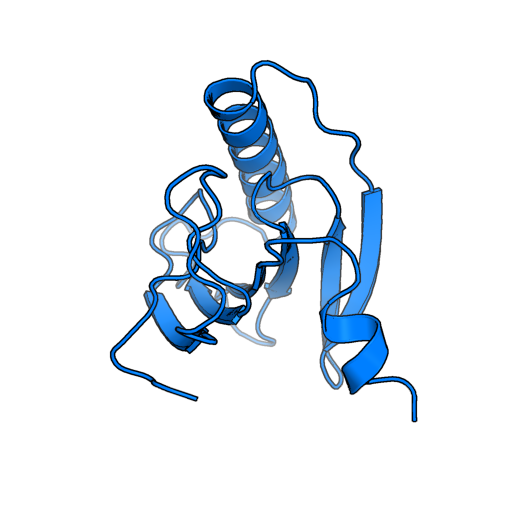 1 119 ? 3.059 -3.526 -11.929 1.00 78.00 119 GLU A N 1
ATOM 926 C CA . GLU A 1 119 ? 3.103 -3.512 -13.392 1.00 78.00 119 GLU A CA 1
ATOM 927 C C . GLU A 1 119 ? 4.496 -3.103 -13.881 1.00 78.00 119 GLU A C 1
ATOM 929 O O . GLU A 1 119 ? 4.929 -1.967 -13.656 1.00 78.00 119 GLU A O 1
ATOM 934 N N . THR A 1 120 ? 5.187 -3.997 -14.592 1.00 72.62 120 THR A N 1
ATOM 935 C CA . THR A 1 120 ? 6.450 -3.721 -15.293 1.00 72.62 120 THR A CA 1
ATOM 936 C C . THR A 1 120 ? 6.266 -2.684 -16.394 1.00 72.62 120 THR A C 1
ATOM 938 O O . THR A 1 120 ? 7.166 -1.889 -16.655 1.00 72.62 120 THR A O 1
ATOM 941 N N . SER A 1 121 ? 5.085 -2.639 -17.010 1.00 66.00 121 SER A N 1
ATOM 942 C CA . SER A 1 121 ? 4.689 -1.615 -17.975 1.00 66.00 121 SER A CA 1
ATOM 943 C C . SER A 1 121 ? 3.239 -1.194 -17.713 1.00 66.00 121 SER A C 1
ATOM 945 O O . SER A 1 121 ? 2.408 -2.078 -17.503 1.00 66.00 121 SER A O 1
ATOM 947 N N . PRO A 1 122 ? 2.925 0.117 -17.700 1.00 64.00 122 PRO A N 1
ATOM 948 C CA . PRO A 1 122 ? 1.562 0.589 -17.473 1.00 64.00 122 PRO A CA 1
ATOM 949 C C . PRO A 1 122 ? 0.568 -0.036 -18.457 1.00 64.00 122 PRO A C 1
ATOM 951 O O . PRO A 1 122 ? 0.842 -0.079 -19.657 1.00 64.00 122 PRO A O 1
ATOM 954 N N . GLY A 1 123 ? -0.569 -0.507 -17.945 1.00 62.84 123 GLY A N 1
ATOM 955 C CA . GLY A 1 123 ? -1.692 -0.988 -18.759 1.00 62.84 123 GLY A CA 1
ATOM 956 C C . GLY A 1 123 ? -1.583 -2.434 -19.250 1.00 62.84 123 GLY A C 1
ATOM 957 O O . GLY A 1 123 ? -2.412 -2.885 -20.038 1.00 62.84 123 GLY A O 1
ATOM 958 N N . VAL A 1 124 ? -0.605 -3.207 -18.760 1.00 67.19 124 VAL A N 1
ATOM 959 C CA . VAL A 1 124 ? -0.510 -4.653 -19.053 1.00 67.19 124 VAL A CA 1
ATOM 960 C C . VAL A 1 124 ? -1.773 -5.406 -18.624 1.00 67.19 124 VAL A C 1
ATOM 962 O O . VAL A 1 124 ? -2.151 -6.383 -19.267 1.00 67.19 124 VAL A O 1
ATOM 965 N N . PHE A 1 125 ? -2.437 -4.961 -17.555 1.00 65.12 125 PHE A N 1
ATOM 966 C CA . PHE A 1 125 ? -3.687 -5.575 -17.110 1.00 65.12 125 PHE A CA 1
ATOM 967 C C . PHE A 1 125 ? -4.938 -4.995 -17.780 1.00 65.12 125 PHE A C 1
ATOM 969 O O . PHE A 1 125 ? -5.972 -5.652 -17.730 1.00 65.12 125 PHE A O 1
ATOM 976 N N . ASP A 1 126 ? -4.865 -3.836 -18.435 1.00 65.81 126 ASP A N 1
ATOM 977 C CA . ASP A 1 126 ? -6.039 -3.216 -19.069 1.00 65.81 126 ASP A CA 1
ATOM 978 C C . ASP A 1 126 ? -6.559 -4.108 -20.212 1.00 65.81 126 ASP A C 1
ATOM 980 O O . ASP A 1 126 ? -7.746 -4.397 -20.294 1.00 65.81 126 ASP A O 1
ATOM 984 N N . GLN A 1 127 ? -5.646 -4.719 -20.977 1.00 56.41 127 GLN A N 1
ATOM 985 C CA . GLN A 1 127 ? -5.978 -5.681 -22.042 1.00 56.41 127 GLN A CA 1
ATOM 986 C C . GLN A 1 127 ? -6.635 -6.984 -21.553 1.00 56.41 127 GLN A C 1
ATOM 988 O O . GLN A 1 127 ? -7.115 -7.767 -22.369 1.00 56.41 127 GLN A O 1
ATOM 993 N N . ILE A 1 128 ? -6.588 -7.271 -20.248 1.00 58.16 128 ILE A N 1
ATOM 994 C CA . ILE A 1 128 ? -7.063 -8.534 -19.661 1.00 58.16 128 ILE A CA 1
ATOM 995 C C . ILE A 1 128 ? -8.459 -8.373 -19.042 1.00 58.16 128 ILE A C 1
ATOM 997 O O . ILE A 1 128 ? -9.179 -9.361 -18.928 1.00 58.16 128 ILE A O 1
ATOM 1001 N N . PHE A 1 129 ? -8.831 -7.156 -18.634 1.00 54.97 129 PHE A N 1
ATOM 1002 C CA . PHE A 1 129 ? -10.080 -6.876 -17.918 1.00 54.97 129 PHE A CA 1
ATOM 1003 C C . PHE A 1 129 ? -11.052 -5.966 -18.686 1.00 54.97 129 PHE A C 1
ATOM 1005 O O . PHE A 1 129 ? -12.098 -5.629 -18.135 1.00 54.97 129 PHE A O 1
ATOM 1012 N N . ASP A 1 130 ? -10.739 -5.598 -19.932 1.00 40.66 130 ASP A N 1
ATOM 1013 C CA . ASP A 1 130 ? -11.716 -5.058 -20.884 1.00 40.66 130 ASP A CA 1
ATOM 1014 C C . ASP A 1 130 ? -12.685 -6.181 -21.334 1.00 40.66 130 ASP A C 1
ATOM 1016 O O . ASP A 1 130 ? -12.519 -6.779 -22.399 1.00 40.66 130 ASP A O 1
ATOM 1020 N N . GLU A 1 131 ? -13.691 -6.475 -20.500 1.00 40.84 131 GLU A N 1
ATOM 1021 C CA . GLU A 1 131 ? -14.987 -7.067 -20.893 1.00 40.84 131 GLU A CA 1
ATOM 1022 C C . GLU A 1 131 ? -16.138 -6.122 -20.521 1.00 40.84 131 GLU A C 1
ATOM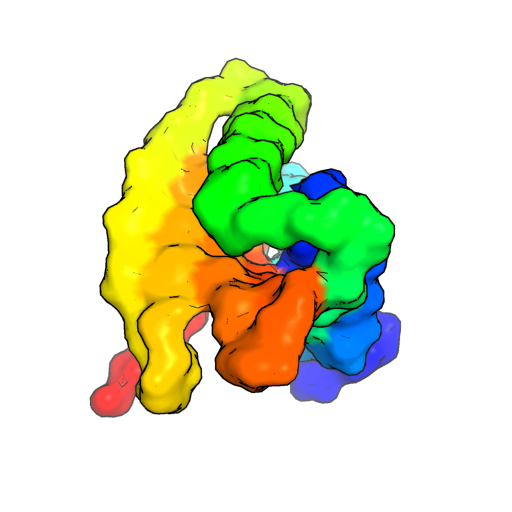 1024 O O . GLU A 1 131 ? -16.216 -5.699 -19.342 1.00 40.84 131 GLU A O 1
#

Radius of gyration: 14.55 Å; chains: 1; bounding box: 36×33×40 Å

Foldseek 3Di:
DDFPDDDADWQQDADWAWDTKDFDCVQADPPQPQGTWIKTKTKHQPPVLDDPVVVVVVSLVRLQVQCCVVPVDGWDWDWDWDDDDPFIWIKIARSHPQGIKIKGDDPPHSMIMMMGGGDPDPCPCVVVPPD

Sequence (131 aa):
MDKTCCNTNGPVYGDAKRIVVFGDKRSYDANNGKSFNG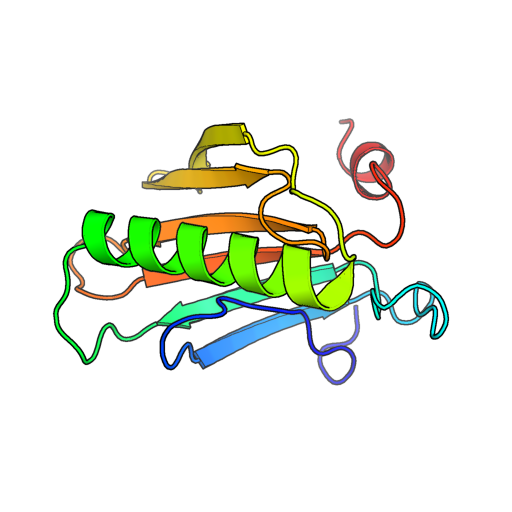FGIYIDENAKGISFEEYMETQKLSLKEDYKVITGKKPDTSEAKVNVGSIEATLLKGYAWWGDVVYLQIPNTAKFMVLSKSETSPGVFDQIFDE

pLDDT: mean 82.39, std 14.31, range [40.66, 96.75]

Secondary structure (DSSP, 8-state):
-BSSS------SSS-PEEEEEEE-GGG--TTSS---SEEEEEEE--TT---HHHHHHHHHHHHHHHHHHHHSS----EEEEEEETTEEEEEEEEEETTEEEEEEEPTTSS-EEEEEEE-SSTTTTHHHH--